Protein AF-A0A7Y7NVX9-F1 (afdb_monomer_lite)

pLDDT: mean 84.75, std 19.96, range [36.72, 98.31]

Secondary structure (DSSP, 8-state):
-------SSSSSHHHHHSTTSS-PPPPPP---HHHHHHHHHHHHHT-GGGGGGSS-TT-HHHHHHHHHHH---GGGGG--SHHHHHHHHHHHHT-STGGGG---HHHHHHHHHHHHT-GGGGGG---HHHHHHHHHHHTT-HHHHHTS--

Sequence (150 aa):
MKKHIAILTVFIFACLANCTAQGQKPKIATYTNMDLYFFGKAMIMKDPYNLNNISKKGNDLYLVGSTILEKDESVLSEIKAQDFFYLAVSLNKKDSVPLSKIIDKDLQLFGWTLLTSNESYLDKITSVDLSNLAKAILRDDLNFLESLNY

Foldseek 3Di:
DDDDDDPDPPPPVVVVPPPPPDPDDQDAQDADLQQLLLLLVCLLVLNLVSLVSRPDDLRLSNLLSCCQSVVDPVSLVSRRHQLSSLLSCCNSVLHLPSLVVRPPQLSSLLSVCNSVVDCVSLVVRPDPSSSQSSVCSSVSPNVSSVPDDD

Structure (mmCIF, N/CA/C/O backbone):
data_AF-A0A7Y7NVX9-F1
#
_entry.id   AF-A0A7Y7NVX9-F1
#
loop_
_atom_site.group_PDB
_atom_site.id
_atom_site.type_symbol
_atom_site.label_atom_id
_atom_site.label_alt_id
_atom_site.label_comp_id
_atom_site.label_asym_id
_atom_site.label_entity_id
_atom_site.label_seq_id
_atom_site.pdbx_PDB_ins_code
_atom_site.Cartn_x
_atom_site.Cartn_y
_atom_site.Cartn_z
_atom_site.occupancy
_atom_site.B_iso_or_equiv
_atom_site.auth_seq_id
_atom_site.auth_comp_id
_atom_site.auth_asym_id
_atom_site.auth_atom_id
_atom_site.pdbx_PDB_model_num
ATOM 1 N N . MET A 1 1 ? -35.214 33.023 12.166 1.00 41.88 1 MET A N 1
ATOM 2 C CA . MET A 1 1 ? -34.610 31.973 13.016 1.00 41.88 1 MET A CA 1
ATOM 3 C C . MET A 1 1 ? -34.127 30.835 12.125 1.00 41.88 1 MET A C 1
ATOM 5 O O . MET A 1 1 ? -34.956 30.100 11.613 1.00 41.88 1 MET A O 1
ATOM 9 N N . LYS A 1 2 ? -32.818 30.714 11.884 1.00 39.31 2 LYS A N 1
ATOM 10 C CA . LYS A 1 2 ? -32.207 29.528 11.262 1.00 39.31 2 LYS A CA 1
ATOM 11 C C . LYS A 1 2 ? -31.007 29.140 12.122 1.00 39.31 2 LYS A C 1
ATOM 13 O O . LYS A 1 2 ? -30.027 29.874 12.176 1.00 39.31 2 LYS A O 1
ATOM 18 N N . LYS A 1 3 ? -31.156 28.050 12.872 1.00 43.00 3 LYS A N 1
ATOM 19 C CA . LYS A 1 3 ? -30.085 27.361 13.596 1.00 43.00 3 LYS A CA 1
ATOM 20 C C . LYS A 1 3 ? -29.766 26.068 12.842 1.00 43.00 3 LYS A C 1
ATOM 22 O O . LYS A 1 3 ? -30.672 25.488 12.253 1.00 43.00 3 LYS A O 1
ATOM 27 N N . HIS A 1 4 ? -28.512 25.633 12.989 1.00 41.38 4 HIS A N 1
ATOM 28 C CA . HIS A 1 4 ? -27.924 24.357 12.552 1.00 41.38 4 HIS A CA 1
ATOM 29 C C . HIS A 1 4 ? -27.509 24.389 11.073 1.00 41.38 4 HIS A C 1
ATOM 31 O O . HIS A 1 4 ? -28.323 24.642 10.200 1.00 41.38 4 HIS A O 1
ATOM 37 N N . ILE A 1 5 ? -26.227 24.256 10.727 1.00 42.78 5 ILE A N 1
ATOM 38 C CA . ILE A 1 5 ? -25.366 23.094 10.981 1.00 42.78 5 ILE A CA 1
ATOM 39 C C . ILE A 1 5 ? -23.931 23.568 11.274 1.00 42.78 5 ILE A C 1
ATOM 41 O O . ILE A 1 5 ? -23.298 24.202 10.439 1.00 42.78 5 ILE A O 1
ATOM 45 N N . ALA A 1 6 ? -23.418 23.249 12.460 1.00 47.91 6 ALA A N 1
ATOM 46 C CA . ALA A 1 6 ? -22.013 23.429 12.825 1.00 47.91 6 ALA A CA 1
ATOM 47 C C . ALA A 1 6 ? -21.599 22.297 13.772 1.00 47.91 6 ALA A C 1
ATOM 49 O O . ALA A 1 6 ? -21.255 22.538 14.921 1.00 47.91 6 ALA A O 1
ATOM 50 N N . ILE A 1 7 ? -21.744 21.043 13.336 1.00 47.31 7 ILE A N 1
ATOM 51 C CA . ILE A 1 7 ? -21.298 19.870 14.102 1.00 47.31 7 ILE A CA 1
ATOM 52 C C . ILE A 1 7 ? -20.863 18.783 13.112 1.00 47.31 7 ILE A C 1
ATOM 54 O O . ILE A 1 7 ? -21.596 17.832 12.879 1.00 47.31 7 ILE A O 1
ATOM 58 N N . LEU A 1 8 ? -19.696 18.931 12.477 1.00 39.41 8 LEU A N 1
ATOM 59 C CA . LEU A 1 8 ? -19.043 17.791 11.813 1.00 39.41 8 LEU A CA 1
ATOM 60 C C . LEU A 1 8 ? -17.523 17.953 11.645 1.00 39.41 8 LEU A C 1
ATOM 62 O O . LEU A 1 8 ? -16.946 17.496 10.666 1.00 39.41 8 LEU A O 1
ATOM 66 N N . THR A 1 9 ? -16.848 18.629 12.577 1.00 44.19 9 THR A N 1
ATOM 67 C CA . THR A 1 9 ? -15.381 18.816 12.484 1.00 44.19 9 THR A CA 1
ATOM 68 C C . THR A 1 9 ? -14.648 18.499 13.789 1.00 44.19 9 THR A C 1
ATOM 70 O O . THR A 1 9 ? -13.426 18.537 13.840 1.00 44.19 9 THR A O 1
ATOM 73 N N . VAL A 1 10 ? -15.366 18.122 14.851 1.00 40.25 10 VAL A N 1
ATOM 74 C CA . VAL A 1 10 ? -14.776 17.991 16.198 1.00 40.25 10 VAL A CA 1
ATOM 75 C C . VAL A 1 10 ? -14.404 16.546 16.569 1.00 40.25 10 VAL A C 1
ATOM 77 O O . VAL A 1 10 ? -13.599 16.342 17.469 1.00 40.25 10 VAL A O 1
ATOM 80 N N . PHE A 1 11 ? -14.880 15.524 15.849 1.00 36.72 11 PHE A N 1
ATOM 81 C CA . PHE A 1 11 ? -14.632 14.130 16.255 1.00 36.72 11 PHE A CA 1
ATOM 82 C C . PHE A 1 11 ? -13.292 13.528 15.801 1.00 36.72 11 PHE A C 1
ATOM 84 O O . PHE A 1 11 ? -12.836 12.559 16.398 1.00 36.72 11 PHE A O 1
ATOM 91 N N . ILE A 1 12 ? -12.602 14.110 14.815 1.00 45.28 12 ILE A N 1
ATOM 92 C CA . ILE A 1 12 ? -11.354 13.520 14.289 1.00 45.28 12 ILE A CA 1
ATOM 93 C C . ILE A 1 12 ? -10.123 13.913 15.128 1.00 45.28 12 ILE A C 1
ATOM 95 O O . ILE A 1 12 ? -9.136 13.179 15.163 1.00 45.28 12 ILE A O 1
ATOM 99 N N . PHE A 1 13 ? -10.179 15.014 15.884 1.00 39.31 13 PHE A N 1
ATOM 100 C CA . PHE A 1 13 ? -9.059 15.417 16.745 1.00 39.31 13 PHE A CA 1
ATOM 101 C C . PHE A 1 13 ? -8.929 14.584 18.030 1.00 39.31 13 PHE A C 1
ATOM 103 O O . PHE A 1 13 ? -7.842 14.524 18.602 1.00 39.31 13 PHE A O 1
ATOM 110 N N . ALA A 1 14 ? -9.985 13.887 18.461 1.00 38.62 14 ALA A N 1
ATOM 111 C CA . ALA A 1 14 ? -9.950 13.105 19.698 1.00 38.62 14 ALA A CA 1
ATOM 112 C C . ALA A 1 14 ? -9.086 11.831 19.590 1.00 38.62 14 ALA A C 1
ATOM 114 O O . ALA A 1 14 ? -8.498 11.411 20.585 1.00 38.62 14 ALA A O 1
ATOM 115 N N . CYS A 1 15 ? -8.925 11.253 18.392 1.00 42.47 15 CYS A N 1
ATOM 116 C CA . CYS A 1 15 ? -8.021 10.109 18.198 1.00 42.47 15 CYS A CA 1
ATOM 117 C C . CYS A 1 15 ? -6.545 10.522 18.066 1.00 42.47 15 CYS A C 1
ATOM 119 O O . CYS A 1 15 ? -5.660 9.744 18.409 1.00 42.47 15 CYS A O 1
ATOM 121 N N . LEU A 1 16 ? -6.263 11.752 17.618 1.00 45.97 16 LEU A N 1
ATOM 122 C CA . LEU A 1 16 ? -4.891 12.259 17.477 1.00 45.97 16 LEU A CA 1
ATOM 123 C C . LEU A 1 16 ? -4.233 12.607 18.822 1.00 45.97 16 LEU A C 1
ATOM 125 O O . LEU A 1 16 ? -3.011 12.545 18.923 1.00 45.97 16 LEU A O 1
ATOM 129 N N . ALA A 1 17 ? -5.019 12.954 19.846 1.00 40.31 17 ALA A N 1
ATOM 130 C CA . ALA A 1 17 ? -4.492 13.401 21.138 1.00 40.31 17 ALA A CA 1
ATOM 131 C C . ALA A 1 17 ? -4.221 12.268 22.147 1.00 40.31 17 ALA A C 1
ATOM 133 O O . ALA A 1 17 ? -3.478 12.482 23.099 1.00 40.31 17 ALA A O 1
ATOM 134 N N . ASN A 1 18 ? -4.786 11.069 21.951 1.00 38.50 18 ASN A N 1
ATOM 135 C CA . ASN A 1 18 ? -4.703 9.984 22.942 1.00 38.50 18 ASN A CA 1
ATOM 136 C C . ASN A 1 18 ? -3.690 8.877 22.620 1.00 38.50 18 ASN A C 1
ATOM 138 O O . ASN A 1 18 ? -3.501 7.977 23.434 1.00 38.50 18 ASN A O 1
ATOM 142 N N . CYS A 1 19 ? -3.002 8.934 21.476 1.00 45.03 19 CYS A N 1
ATOM 143 C CA . CYS A 1 19 ? -2.026 7.901 21.111 1.00 45.03 19 CYS A CA 1
ATOM 144 C C . CYS A 1 19 ? -0.588 8.197 21.589 1.00 45.03 19 CYS A C 1
ATOM 146 O O . CYS A 1 19 ? 0.324 7.436 21.283 1.00 45.03 19 CYS A O 1
ATOM 148 N N . THR A 1 20 ? -0.365 9.286 22.336 1.00 44.16 20 THR A N 1
ATOM 149 C CA . THR A 1 20 ? 0.966 9.713 22.820 1.00 44.16 20 THR A CA 1
ATOM 150 C C . THR A 1 20 ? 1.183 9.542 24.330 1.00 44.16 20 THR A C 1
ATOM 152 O O . THR A 1 20 ? 2.232 9.930 24.835 1.00 44.16 20 THR A O 1
ATOM 155 N N . ALA A 1 21 ? 0.244 8.942 25.070 1.00 40.06 21 ALA A N 1
ATOM 156 C CA . ALA A 1 21 ? 0.282 8.934 26.539 1.00 40.06 21 ALA A CA 1
ATOM 157 C C . ALA A 1 21 ? 0.738 7.620 27.204 1.00 40.06 21 ALA A C 1
ATOM 159 O O . ALA A 1 21 ? 0.559 7.464 28.410 1.00 40.06 21 ALA A O 1
ATOM 160 N N . GLN A 1 22 ? 1.340 6.672 26.483 1.00 38.38 22 GLN A N 1
ATOM 161 C CA . GLN A 1 22 ? 1.982 5.513 27.115 1.00 38.38 22 GLN A CA 1
ATOM 162 C C . GLN A 1 22 ? 3.286 5.210 26.390 1.00 38.38 22 GLN A C 1
ATOM 164 O O . GLN A 1 22 ? 3.285 5.077 25.173 1.00 38.38 22 GLN A O 1
ATOM 169 N N . GLY A 1 23 ? 4.396 5.128 27.130 1.00 47.66 23 GLY A N 1
ATOM 170 C CA . GLY A 1 23 ? 5.762 4.905 26.637 1.00 47.66 23 GLY A CA 1
ATOM 171 C C . GLY A 1 23 ? 6.009 3.541 25.978 1.00 47.66 23 GLY A C 1
ATOM 172 O O . GLY A 1 23 ? 7.017 2.893 26.251 1.00 47.66 23 GLY A O 1
ATOM 173 N N . GLN A 1 24 ? 5.096 3.085 25.124 1.00 50.91 24 GLN A N 1
ATOM 174 C CA . GLN A 1 24 ? 5.315 1.980 24.211 1.00 50.91 24 GLN A CA 1
ATOM 175 C C . GLN A 1 24 ? 6.219 2.462 23.080 1.00 50.91 24 GLN A C 1
ATOM 177 O O . GLN A 1 24 ? 5.951 3.468 22.424 1.00 50.91 24 GLN A O 1
ATOM 182 N N . LYS A 1 25 ? 7.319 1.736 22.865 1.00 57.19 25 LYS A N 1
ATOM 183 C CA . LYS A 1 25 ? 8.173 1.945 21.696 1.00 57.19 25 LYS A CA 1
ATOM 184 C C . LYS A 1 25 ? 7.310 1.838 20.430 1.00 57.19 25 LYS A C 1
ATOM 186 O O . LYS A 1 25 ? 6.461 0.943 20.389 1.00 57.19 25 LYS A O 1
ATOM 191 N N . PRO A 1 26 ? 7.528 2.694 19.415 1.00 60.66 26 PRO A N 1
ATOM 192 C CA . PRO A 1 26 ? 6.817 2.596 18.148 1.00 60.66 26 PRO A CA 1
ATOM 193 C C . PRO A 1 26 ? 6.900 1.164 17.628 1.00 60.66 26 PRO A C 1
ATOM 195 O O . PRO A 1 26 ? 7.993 0.608 17.487 1.00 60.66 26 PRO A O 1
ATOM 198 N N . LYS A 1 27 ? 5.744 0.537 17.400 1.00 74.94 27 LYS A N 1
ATOM 199 C CA . LYS A 1 27 ? 5.709 -0.782 16.780 1.00 74.94 27 LYS A CA 1
ATOM 200 C C . LYS A 1 27 ? 6.092 -0.601 15.314 1.00 74.94 27 LYS A C 1
ATOM 202 O O . LYS A 1 27 ? 5.428 0.138 14.591 1.00 74.94 27 LYS A O 1
ATOM 207 N N . ILE A 1 28 ? 7.185 -1.244 14.919 1.00 75.50 28 ILE A N 1
ATOM 208 C CA . ILE A 1 28 ? 7.704 -1.200 13.551 1.00 75.50 28 ILE A CA 1
ATOM 209 C C . ILE A 1 28 ? 6.704 -1.912 12.633 1.00 75.50 28 ILE A C 1
ATOM 211 O O . ILE A 1 28 ? 6.137 -2.940 13.018 1.00 75.50 28 ILE A O 1
ATOM 215 N N . ALA A 1 29 ? 6.474 -1.355 11.443 1.00 79.75 29 ALA A N 1
ATOM 216 C CA . ALA A 1 29 ? 5.682 -2.001 10.407 1.00 79.75 29 ALA A CA 1
ATOM 217 C C . ALA A 1 29 ? 6.337 -3.335 10.018 1.00 79.75 29 ALA A C 1
ATOM 219 O O . ALA A 1 29 ? 7.519 -3.383 9.689 1.00 79.75 29 ALA A O 1
ATOM 220 N N . THR A 1 30 ? 5.579 -4.427 10.076 1.00 84.88 30 THR A N 1
ATOM 221 C CA . THR A 1 30 ? 6.052 -5.746 9.653 1.00 84.88 30 THR A CA 1
ATOM 222 C C . THR A 1 30 ? 5.077 -6.357 8.664 1.00 84.88 30 THR A C 1
ATOM 224 O O . THR A 1 30 ? 3.862 -6.220 8.795 1.00 84.88 30 THR A O 1
ATOM 227 N N . TYR A 1 31 ? 5.629 -7.020 7.658 1.00 88.75 31 TYR A N 1
ATOM 228 C CA . TYR A 1 31 ? 4.910 -7.701 6.593 1.00 88.75 31 TYR A CA 1
ATOM 229 C C . TYR A 1 31 ? 5.816 -8.789 6.023 1.00 88.75 31 TYR A C 1
ATOM 231 O O . TYR A 1 31 ? 7.041 -8.712 6.133 1.00 88.75 31 TYR A O 1
ATOM 239 N N . THR A 1 32 ? 5.212 -9.815 5.440 1.00 91.38 32 THR A N 1
ATOM 240 C CA . THR A 1 32 ? 5.924 -10.819 4.648 1.00 91.38 32 THR A CA 1
ATOM 241 C C . THR A 1 32 ? 5.785 -10.519 3.159 1.00 91.38 32 THR A C 1
ATOM 243 O O . THR A 1 32 ? 4.884 -9.790 2.743 1.00 91.38 32 THR A O 1
ATOM 246 N N . ASN A 1 33 ? 6.640 -11.133 2.346 1.00 91.88 33 ASN A N 1
ATOM 247 C CA . ASN A 1 33 ? 6.549 -11.097 0.887 1.00 91.88 33 ASN A CA 1
ATOM 248 C C . ASN A 1 33 ? 5.169 -11.546 0.388 1.00 91.88 33 ASN A C 1
ATOM 250 O O . ASN A 1 33 ? 4.551 -10.881 -0.440 1.00 91.88 33 ASN A O 1
ATOM 254 N N . MET A 1 34 ? 4.624 -12.603 0.989 1.00 93.38 34 MET A N 1
ATOM 255 C CA . MET A 1 34 ? 3.275 -13.082 0.699 1.00 93.38 34 MET A CA 1
ATOM 256 C C . MET A 1 34 ? 2.186 -12.064 1.079 1.00 93.38 34 MET A C 1
ATOM 258 O O . MET A 1 34 ? 1.229 -11.882 0.326 1.00 93.38 34 MET A O 1
ATOM 262 N N . ASP A 1 35 ? 2.330 -11.355 2.206 1.00 94.19 35 ASP A N 1
ATOM 263 C CA . ASP A 1 35 ? 1.378 -10.301 2.579 1.00 94.19 35 ASP A CA 1
ATOM 264 C C . ASP A 1 35 ? 1.418 -9.133 1.569 1.00 94.19 35 ASP A C 1
ATOM 266 O O . ASP A 1 35 ? 0.366 -8.619 1.185 1.00 94.19 35 ASP A O 1
ATOM 270 N N . LEU A 1 36 ? 2.613 -8.742 1.100 1.00 95.00 36 LEU A N 1
ATOM 271 C CA . LEU A 1 36 ? 2.779 -7.719 0.059 1.00 95.00 36 LEU A CA 1
ATOM 272 C C . LEU A 1 36 ? 2.167 -8.151 -1.275 1.00 95.00 36 LEU A C 1
ATOM 274 O O . LEU A 1 36 ? 1.491 -7.343 -1.912 1.00 95.00 36 LEU A O 1
ATOM 278 N N . TYR A 1 37 ? 2.358 -9.411 -1.677 1.00 96.12 37 TYR A N 1
ATOM 279 C CA . TYR A 1 37 ? 1.741 -9.971 -2.879 1.00 96.12 37 TYR A CA 1
ATOM 280 C C . TYR A 1 37 ? 0.217 -9.829 -2.837 1.00 96.12 37 TYR A C 1
ATOM 282 O O . TYR A 1 37 ? -0.384 -9.252 -3.745 1.00 96.12 37 TYR A O 1
ATOM 290 N N . PHE A 1 38 ? -0.422 -10.296 -1.761 1.00 96.31 38 PHE A N 1
ATOM 291 C CA . PHE A 1 38 ? -1.880 -10.245 -1.648 1.00 96.31 38 PHE A CA 1
ATOM 292 C C . PHE A 1 38 ? -2.416 -8.822 -1.491 1.00 96.31 38 PHE A C 1
ATOM 294 O O . PHE A 1 38 ? -3.463 -8.504 -2.059 1.00 96.31 38 PHE A O 1
ATOM 301 N N . PHE A 1 39 ? -1.682 -7.947 -0.800 1.00 96.31 39 PHE A N 1
ATOM 302 C CA . PHE A 1 39 ? -1.990 -6.520 -0.764 1.00 96.31 39 PHE A CA 1
ATOM 303 C C . PHE A 1 39 ? -1.938 -5.904 -2.169 1.00 96.31 39 PHE A C 1
ATOM 305 O O . PHE A 1 39 ? -2.892 -5.254 -2.593 1.00 96.31 39 PHE A O 1
ATOM 312 N N . GLY A 1 40 ? -0.867 -6.150 -2.927 1.00 97.44 40 GLY A N 1
ATOM 313 C CA . GLY A 1 40 ? -0.712 -5.672 -4.302 1.00 97.44 40 GLY A CA 1
ATOM 314 C C . GLY A 1 40 ? -1.813 -6.171 -5.219 1.00 97.44 40 GLY A C 1
ATOM 315 O O . GLY A 1 40 ? -2.424 -5.383 -5.939 1.00 97.44 40 GLY A O 1
ATOM 316 N N . LYS A 1 41 ? -2.132 -7.463 -5.133 1.00 97.75 41 LYS A N 1
ATOM 317 C CA . LYS A 1 41 ? -3.197 -8.086 -5.917 1.00 97.75 41 LYS A CA 1
ATOM 318 C C . LYS A 1 41 ? -4.550 -7.446 -5.622 1.00 97.75 41 LYS A C 1
ATOM 320 O O . LYS A 1 41 ? -5.251 -7.064 -6.556 1.00 97.75 41 LYS A O 1
ATOM 325 N N . ALA A 1 42 ? -4.879 -7.243 -4.344 1.00 97.19 42 ALA A N 1
ATOM 326 C CA . ALA A 1 42 ? -6.096 -6.544 -3.936 1.00 97.19 42 ALA A CA 1
ATOM 327 C C . ALA A 1 42 ? -6.150 -5.116 -4.496 1.00 97.19 42 ALA A C 1
ATOM 329 O O . ALA A 1 42 ? -7.176 -4.683 -5.021 1.00 97.19 42 ALA A O 1
ATOM 330 N N . MET A 1 43 ? -5.029 -4.396 -4.428 1.00 97.69 43 MET A N 1
ATOM 331 C CA . MET A 1 43 ? -4.916 -3.017 -4.898 1.00 97.69 43 MET A CA 1
ATOM 332 C C . MET A 1 43 ? -4.995 -2.883 -6.420 1.00 97.69 43 MET A C 1
ATOM 334 O O . MET A 1 43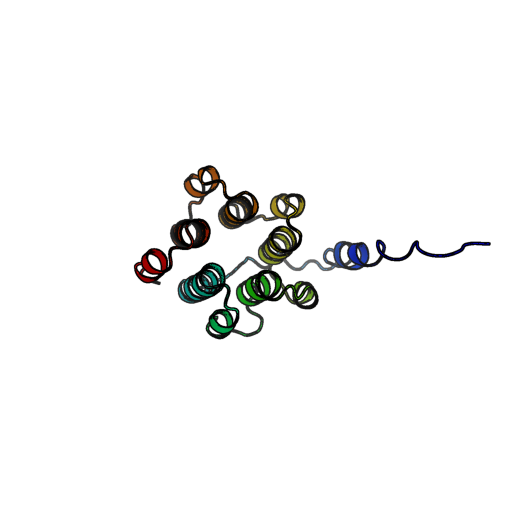 ? -5.568 -1.903 -6.885 1.00 97.69 43 MET A O 1
ATOM 338 N N . ILE A 1 44 ? -4.457 -3.822 -7.198 1.00 98.06 44 ILE A N 1
ATOM 339 C CA . ILE A 1 44 ? -4.529 -3.810 -8.671 1.00 98.06 44 ILE A CA 1
ATOM 340 C C . ILE A 1 44 ? -5.927 -4.228 -9.132 1.00 98.06 44 ILE A C 1
ATOM 342 O O . ILE A 1 44 ? -6.572 -3.516 -9.897 1.00 98.06 44 ILE A O 1
ATOM 346 N N . MET A 1 45 ? -6.442 -5.340 -8.599 1.00 97.81 45 MET A N 1
ATOM 347 C CA . MET A 1 45 ? -7.753 -5.882 -8.976 1.00 97.81 45 MET A CA 1
ATOM 348 C C . MET A 1 45 ? -8.932 -5.084 -8.400 1.00 97.81 45 MET A C 1
ATOM 350 O O . MET A 1 45 ? -10.073 -5.322 -8.787 1.00 97.81 45 MET A O 1
ATOM 354 N N . LYS A 1 46 ? -8.665 -4.154 -7.472 1.00 96.75 46 LYS A N 1
ATOM 355 C CA . LYS A 1 46 ? -9.666 -3.427 -6.670 1.00 96.75 46 LYS A CA 1
ATOM 356 C C . LYS A 1 46 ? -10.627 -4.382 -5.945 1.00 96.75 46 LYS A C 1
ATOM 358 O O . LYS A 1 46 ? -11.806 -4.080 -5.782 1.00 96.75 46 LYS A O 1
ATOM 363 N N . ASP A 1 47 ? -10.109 -5.531 -5.517 1.00 96.50 47 ASP A N 1
ATOM 364 C CA . ASP A 1 47 ? -10.888 -6.608 -4.911 1.00 96.50 47 ASP A CA 1
ATOM 365 C C . ASP A 1 47 ? -10.392 -6.900 -3.482 1.00 96.50 47 ASP A C 1
ATOM 367 O O . ASP A 1 47 ? -9.333 -7.527 -3.318 1.00 96.50 47 ASP A O 1
ATOM 371 N N . PRO A 1 48 ? -11.148 -6.487 -2.442 1.00 94.25 48 PRO A N 1
ATOM 372 C CA . PRO A 1 48 ? -10.767 -6.694 -1.050 1.00 94.25 48 PRO A CA 1
ATOM 373 C C . PRO A 1 48 ? -10.743 -8.174 -0.648 1.00 94.25 48 PRO A C 1
ATOM 375 O O . PRO A 1 48 ? -10.067 -8.510 0.324 1.00 94.25 48 PRO A O 1
ATOM 378 N N . TYR A 1 49 ? -11.378 -9.092 -1.394 1.00 94.44 49 TYR A N 1
ATOM 379 C CA . TYR A 1 49 ? -11.303 -10.523 -1.076 1.00 94.44 49 TYR A CA 1
ATOM 380 C C . TYR A 1 49 ? -9.870 -11.057 -1.116 1.00 94.44 49 TYR A C 1
ATOM 382 O O . TYR A 1 49 ? -9.547 -11.979 -0.365 1.00 94.44 49 TYR A O 1
ATOM 390 N N . ASN A 1 50 ? -8.989 -10.455 -1.921 1.00 95.19 50 ASN A N 1
ATOM 391 C CA . ASN A 1 50 ? -7.577 -10.834 -1.957 1.00 95.19 50 ASN A CA 1
ATOM 392 C C . ASN A 1 50 ? -6.860 -10.547 -0.628 1.00 95.19 50 ASN A C 1
ATOM 394 O O . ASN A 1 50 ? -5.958 -11.305 -0.268 1.00 95.19 50 ASN A O 1
ATOM 398 N N . LEU A 1 51 ? -7.300 -9.539 0.141 1.00 93.75 51 LEU A N 1
ATOM 399 C CA . LEU A 1 51 ? -6.734 -9.227 1.457 1.00 93.75 51 LEU A CA 1
ATOM 400 C C . LEU A 1 51 ? -6.938 -10.368 2.459 1.00 93.75 51 LEU A C 1
ATOM 402 O O . LEU A 1 51 ? -6.112 -10.535 3.348 1.00 93.75 51 LEU A O 1
ATOM 406 N N . ASN A 1 52 ? -7.972 -11.203 2.305 1.00 92.38 52 ASN A N 1
ATOM 407 C CA . ASN A 1 52 ? -8.225 -12.335 3.208 1.00 92.38 52 ASN A CA 1
ATOM 408 C C . ASN A 1 52 ? -7.097 -13.379 3.228 1.00 92.38 52 ASN A C 1
ATOM 410 O O . ASN A 1 52 ? -7.052 -14.204 4.137 1.00 92.38 52 ASN A O 1
ATOM 414 N N . ASN A 1 53 ? -6.194 -13.345 2.244 1.00 92.25 53 ASN A N 1
ATOM 415 C CA . ASN A 1 53 ? -5.024 -14.218 2.189 1.00 92.25 53 ASN A CA 1
ATOM 416 C C . ASN A 1 53 ? -3.807 -13.647 2.942 1.00 92.25 53 ASN A C 1
ATOM 418 O O . ASN A 1 53 ? -2.798 -14.333 3.087 1.00 92.25 53 ASN A O 1
ATOM 422 N N . ILE A 1 54 ? -3.888 -12.410 3.444 1.00 92.19 54 ILE A N 1
ATOM 423 C CA . ILE A 1 54 ? -2.879 -11.835 4.338 1.00 92.19 54 ILE A CA 1
ATOM 424 C C . ILE A 1 54 ? -3.000 -12.542 5.688 1.00 92.19 54 ILE A C 1
ATOM 426 O O . ILE A 1 54 ? -4.074 -12.602 6.288 1.00 92.19 54 ILE A O 1
ATOM 430 N N . SER A 1 55 ? -1.878 -13.076 6.165 1.00 68.19 55 SER A N 1
ATOM 431 C CA . SER A 1 55 ? -1.801 -14.202 7.111 1.00 68.19 55 SER A CA 1
ATOM 432 C C . SER A 1 55 ? -2.509 -14.034 8.469 1.00 68.19 55 SER A C 1
ATOM 434 O O . SER A 1 55 ? -2.607 -15.005 9.224 1.00 68.19 55 SER A O 1
ATOM 436 N N . LYS A 1 56 ? -2.999 -12.837 8.829 1.00 64.12 56 LYS A N 1
ATOM 437 C CA . LYS A 1 56 ? -3.663 -12.559 10.116 1.00 64.12 56 LYS A CA 1
ATOM 438 C C . LYS A 1 56 ? -4.719 -11.457 9.981 1.00 64.12 56 LYS A C 1
ATOM 440 O O . LYS A 1 56 ? -4.386 -10.329 9.626 1.00 64.12 56 LYS A O 1
ATOM 445 N N . LYS A 1 57 ? -5.965 -11.729 10.398 1.00 57.53 57 LYS A N 1
ATOM 446 C CA . LYS A 1 57 ? -6.902 -10.661 10.799 1.00 57.53 57 LYS A CA 1
ATOM 447 C C . LYS A 1 57 ? -6.239 -9.865 11.932 1.00 57.53 57 LYS A C 1
ATOM 449 O O . LYS A 1 57 ? -5.837 -10.457 12.932 1.00 57.53 57 LYS A O 1
ATOM 454 N N . GLY A 1 58 ? -6.043 -8.562 11.738 1.00 66.62 58 GLY A N 1
ATOM 455 C CA . GLY A 1 58 ? -5.235 -7.713 12.626 1.00 66.62 58 GLY A CA 1
ATOM 456 C C . GLY A 1 58 ? -3.761 -7.561 12.219 1.00 66.62 58 GLY A C 1
ATOM 457 O O . GLY A 1 58 ? -2.978 -6.992 12.979 1.00 66.62 58 GLY A O 1
ATOM 458 N N . ASN A 1 59 ? -3.358 -8.055 11.042 1.00 88.06 59 ASN A N 1
ATOM 459 C CA . ASN A 1 59 ? -2.150 -7.571 10.375 1.00 88.06 59 ASN A CA 1
ATOM 460 C C . ASN A 1 59 ? -2.395 -6.115 9.954 1.00 88.06 59 ASN A C 1
ATOM 462 O O . ASN A 1 59 ? -3.365 -5.819 9.260 1.00 88.06 59 ASN A O 1
ATOM 466 N N . ASP A 1 60 ? -1.516 -5.209 10.363 1.00 93.81 60 ASP A N 1
ATOM 467 C CA . ASP A 1 60 ? -1.653 -3.788 10.061 1.00 93.81 60 ASP A CA 1
ATOM 468 C C . ASP A 1 60 ? -1.705 -3.522 8.541 1.00 93.81 60 ASP A C 1
ATOM 470 O O . ASP A 1 60 ? -2.437 -2.633 8.114 1.00 93.81 60 ASP A O 1
ATOM 474 N N . LEU A 1 61 ? -1.039 -4.334 7.704 1.00 94.56 61 LEU A N 1
ATOM 475 C CA . LEU A 1 61 ? -1.124 -4.225 6.241 1.00 94.56 61 LEU A CA 1
ATOM 476 C C . LEU A 1 61 ? -2.505 -4.625 5.691 1.00 94.56 61 LEU A C 1
ATOM 478 O O . LEU A 1 61 ? -3.006 -3.989 4.763 1.00 94.56 61 LEU A O 1
ATOM 482 N N . TYR A 1 62 ? -3.151 -5.637 6.284 1.00 94.50 62 TYR A N 1
ATOM 483 C CA . TYR A 1 62 ? -4.544 -5.978 5.967 1.00 94.50 62 TYR A CA 1
ATOM 484 C C . TYR A 1 62 ? -5.455 -4.783 6.262 1.00 94.50 62 TYR A C 1
ATOM 486 O O . TYR A 1 62 ? -6.259 -4.387 5.420 1.00 94.50 62 TYR A O 1
ATOM 494 N N . LEU A 1 63 ? -5.294 -4.179 7.444 1.00 94.75 63 LEU A N 1
ATOM 495 C CA . LEU A 1 63 ? -6.108 -3.046 7.887 1.00 94.75 63 LEU A CA 1
ATOM 496 C C . LEU A 1 63 ? -5.888 -1.812 6.998 1.00 94.75 63 LEU A C 1
ATOM 498 O O . LEU A 1 63 ? -6.853 -1.127 6.656 1.00 94.75 63 LEU A O 1
ATOM 502 N N . VAL A 1 64 ? -4.649 -1.562 6.554 1.00 95.50 64 VAL A N 1
ATOM 503 C CA . VAL A 1 64 ? -4.335 -0.536 5.542 1.00 95.50 64 VAL A CA 1
ATOM 504 C C . VAL A 1 64 ? -5.119 -0.803 4.256 1.00 95.50 64 VAL A C 1
ATOM 506 O O . VAL A 1 64 ? -5.796 0.096 3.757 1.00 95.50 64 VAL A O 1
ATOM 509 N N . GLY A 1 65 ? -5.066 -2.031 3.731 1.00 95.25 65 GLY A N 1
ATOM 510 C CA . GLY A 1 65 ? -5.775 -2.409 2.506 1.00 95.25 65 GLY A CA 1
ATOM 511 C C . GLY A 1 65 ? -7.288 -2.238 2.627 1.00 95.25 65 GLY A C 1
ATOM 512 O O . GLY A 1 65 ? -7.904 -1.629 1.753 1.00 95.25 65 GLY A O 1
ATOM 513 N N . SER A 1 66 ? -7.865 -2.700 3.737 1.00 94.44 66 SER A N 1
ATOM 514 C CA . SER A 1 66 ? -9.302 -2.595 4.016 1.00 94.44 66 SER A CA 1
ATOM 515 C C . SER A 1 66 ? -9.741 -1.130 4.117 1.00 94.44 66 SER A C 1
ATOM 517 O O . SER A 1 66 ? -10.670 -0.718 3.424 1.00 94.44 66 SER A O 1
ATOM 519 N N . THR A 1 67 ? -8.981 -0.286 4.829 1.00 94.81 67 THR A N 1
ATOM 520 C CA . THR A 1 67 ? -9.235 1.169 4.883 1.00 94.81 67 THR A CA 1
ATOM 521 C C . THR A 1 67 ? -9.283 1.776 3.473 1.00 94.81 67 THR A C 1
ATOM 523 O O . THR A 1 67 ? -10.140 2.603 3.163 1.00 94.81 67 THR A O 1
ATOM 526 N N . ILE A 1 68 ? -8.361 1.386 2.589 1.00 95.00 68 ILE A N 1
ATOM 527 C CA . ILE A 1 68 ? -8.231 1.994 1.260 1.00 95.00 68 ILE A CA 1
ATOM 528 C C . ILE A 1 68 ?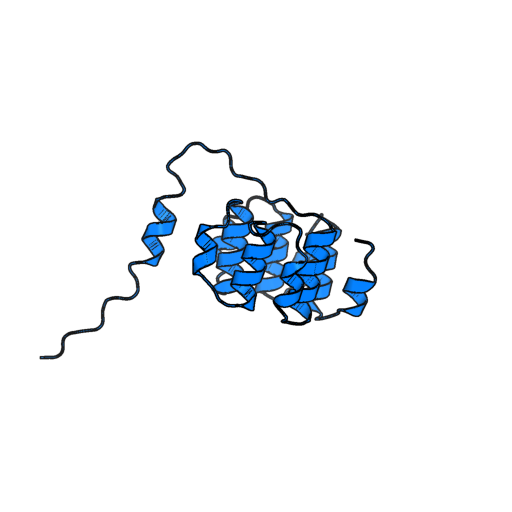 -9.315 1.507 0.292 1.00 95.00 68 ILE A C 1
ATOM 530 O O . ILE A 1 68 ? -9.875 2.339 -0.434 1.00 95.00 68 ILE A O 1
ATOM 534 N N . LEU A 1 69 ? -9.572 0.197 0.249 1.00 95.19 69 LEU A N 1
ATOM 535 C CA . LEU A 1 69 ? -10.470 -0.442 -0.718 1.00 95.19 69 LEU A CA 1
ATOM 536 C C . LEU A 1 69 ? -11.935 -0.377 -0.280 1.00 95.19 69 LEU A C 1
ATOM 538 O O . LEU A 1 69 ? -12.798 -0.076 -1.100 1.00 95.19 69 LEU A O 1
ATOM 542 N N . GLU A 1 70 ? -12.210 -0.604 1.002 1.00 92.88 70 GLU A N 1
ATOM 543 C CA . GLU A 1 70 ? -13.574 -0.654 1.545 1.00 92.88 70 GLU A CA 1
ATOM 544 C C . GLU A 1 70 ? -14.036 0.700 2.095 1.00 92.88 70 GLU A C 1
ATOM 546 O O . GLU A 1 70 ? -15.221 0.882 2.366 1.00 92.88 70 GLU A O 1
ATOM 551 N N . LYS A 1 71 ? -13.121 1.674 2.229 1.00 89.88 71 LYS A N 1
ATOM 552 C CA . LYS A 1 71 ? -13.389 2.998 2.825 1.00 89.88 71 LYS A CA 1
ATOM 553 C C . LYS A 1 71 ? -13.889 2.927 4.268 1.00 89.88 71 LYS A C 1
ATOM 555 O O . LYS A 1 71 ? -14.515 3.870 4.750 1.00 89.88 71 LYS A O 1
ATOM 560 N N . ASP A 1 72 ? -13.582 1.838 4.966 1.00 87.19 72 ASP A N 1
ATOM 561 C CA . ASP A 1 72 ? -13.904 1.687 6.376 1.00 87.19 72 ASP A CA 1
ATOM 562 C C . ASP A 1 72 ? -12.851 2.406 7.231 1.00 87.19 72 ASP A C 1
ATOM 564 O O . ASP A 1 72 ? -11.724 1.947 7.389 1.00 87.19 72 ASP A O 1
ATOM 568 N N . GLU A 1 73 ? -13.199 3.571 7.778 1.00 90.81 73 GLU A N 1
ATOM 569 C CA . GLU A 1 73 ? -12.309 4.300 8.688 1.00 90.81 73 GLU A CA 1
ATOM 570 C C . GLU A 1 73 ? -12.314 3.732 10.115 1.00 90.81 73 GLU A C 1
ATOM 572 O O . GLU A 1 73 ? -11.432 4.078 10.908 1.00 90.81 73 GLU A O 1
ATOM 577 N N . SER A 1 74 ? -13.276 2.873 10.473 1.00 90.38 74 SER A N 1
ATOM 578 C CA . SER A 1 74 ? -13.395 2.346 11.839 1.00 90.38 74 SER A CA 1
ATOM 579 C C . SER A 1 74 ? -12.195 1.471 12.220 1.00 90.38 74 SER A C 1
ATOM 581 O O . SER A 1 74 ? -11.709 1.532 13.358 1.00 90.38 74 SER A O 1
ATOM 583 N N . VAL A 1 75 ? -11.622 0.777 11.232 1.00 90.12 75 VAL A N 1
ATOM 584 C CA . VAL A 1 75 ? -10.456 -0.101 11.402 1.00 90.12 75 VAL A CA 1
ATOM 585 C C . VAL A 1 75 ? -9.137 0.658 11.584 1.00 90.12 75 VAL A C 1
ATOM 587 O O . VAL A 1 75 ? -8.147 0.066 12.012 1.00 90.12 75 VAL A O 1
ATOM 590 N N . LEU A 1 76 ? -9.091 1.979 11.347 1.00 92.62 76 LEU A N 1
ATOM 591 C CA . LEU A 1 76 ? -7.881 2.786 11.589 1.00 92.62 76 LEU A CA 1
ATOM 592 C C . LEU A 1 76 ? -7.428 2.717 13.053 1.00 92.62 76 LEU A C 1
ATOM 594 O O . LEU A 1 76 ? -6.233 2.750 13.334 1.00 92.62 76 LEU A O 1
ATOM 598 N N . SER A 1 77 ? -8.375 2.600 13.989 1.00 91.25 77 SER A N 1
ATOM 599 C CA . SER A 1 77 ? -8.093 2.465 15.426 1.00 91.25 77 SER A CA 1
ATOM 600 C C . SER A 1 77 ? -7.451 1.117 15.800 1.00 91.25 77 SER A C 1
ATOM 602 O O . SER A 1 77 ? -6.845 0.959 16.870 1.00 91.25 77 SER A O 1
ATOM 604 N N . GLU A 1 78 ? -7.545 0.134 14.906 1.00 91.25 78 GLU A N 1
ATOM 605 C CA . GLU A 1 78 ? -6.977 -1.196 15.090 1.00 91.25 78 GLU A CA 1
ATOM 606 C C . GLU A 1 78 ? -5.519 -1.273 14.634 1.00 91.25 78 GLU A C 1
ATOM 608 O O . GLU A 1 78 ? -4.788 -2.114 15.156 1.00 91.25 78 GLU A O 1
ATOM 613 N N . ILE A 1 79 ? -5.071 -0.355 13.767 1.00 92.25 79 ILE A N 1
ATOM 614 C CA . ILE A 1 79 ? -3.693 -0.316 13.265 1.00 92.25 79 ILE A CA 1
ATOM 615 C C . ILE A 1 79 ? -2.726 0.025 14.403 1.00 92.25 79 ILE A C 1
ATOM 617 O O . ILE A 1 79 ? -2.818 1.083 15.030 1.00 92.25 79 ILE A O 1
ATOM 621 N N . LYS A 1 80 ? -1.784 -0.879 14.686 1.00 91.56 80 LYS A N 1
ATOM 622 C CA . LYS A 1 80 ? -0.840 -0.757 15.811 1.00 91.56 80 LYS A CA 1
ATOM 623 C C . LYS A 1 80 ? 0.504 -0.168 15.406 1.00 91.56 80 LYS A C 1
ATOM 625 O O . LYS A 1 80 ? 1.110 0.546 16.203 1.00 91.56 80 LYS A O 1
ATOM 630 N N . ALA A 1 81 ? 0.990 -0.465 14.205 1.00 92.00 81 ALA A N 1
ATOM 631 C CA . ALA A 1 81 ? 2.188 0.159 13.664 1.00 92.00 81 ALA A CA 1
ATOM 632 C C . ALA A 1 81 ? 1.881 1.591 13.212 1.00 92.00 81 ALA A C 1
ATOM 634 O O . ALA A 1 81 ? 1.077 1.822 12.310 1.00 92.00 81 ALA A O 1
ATOM 635 N N . GLN A 1 82 ? 2.547 2.561 13.836 1.00 93.75 82 GLN A N 1
ATOM 636 C CA . GLN A 1 82 ? 2.298 3.984 13.602 1.00 93.75 82 GLN A CA 1
ATOM 637 C C . GLN A 1 82 ? 2.532 4.393 12.138 1.00 93.75 82 GLN A C 1
ATOM 639 O O . GLN A 1 82 ? 1.763 5.177 11.583 1.00 93.75 82 GLN A O 1
ATOM 644 N N . ASP A 1 83 ? 3.550 3.821 11.502 1.00 95.06 83 ASP A N 1
ATOM 645 C CA . ASP A 1 83 ? 3.859 4.079 10.097 1.00 95.06 83 ASP A CA 1
ATOM 646 C C . ASP A 1 83 ? 2.726 3.615 9.171 1.00 95.06 83 ASP A C 1
ATOM 648 O O . ASP A 1 83 ? 2.297 4.357 8.286 1.00 95.06 83 ASP A O 1
ATOM 652 N N . PHE A 1 84 ? 2.162 2.431 9.426 1.00 96.38 84 PHE A N 1
ATOM 653 C CA . PHE A 1 84 ? 0.995 1.946 8.694 1.00 96.38 84 PHE A CA 1
ATOM 654 C C . PHE A 1 84 ? -0.266 2.747 8.993 1.00 96.38 84 PHE A C 1
ATOM 656 O O . PHE A 1 84 ? -1.056 2.986 8.081 1.00 96.38 84 PHE A O 1
ATOM 663 N N . PHE A 1 85 ? -0.440 3.225 10.227 1.00 95.94 85 PHE A N 1
ATOM 664 C CA . PHE A 1 85 ? -1.550 4.112 10.557 1.00 95.94 85 PHE A CA 1
ATOM 665 C C . PHE A 1 85 ? -1.485 5.378 9.699 1.00 95.94 85 PHE A C 1
ATOM 667 O O . PHE A 1 85 ? -2.452 5.716 9.016 1.00 95.94 85 PHE A O 1
ATOM 674 N N . TYR A 1 86 ? -0.335 6.056 9.666 1.00 96.75 86 TYR A N 1
ATOM 675 C CA . TYR A 1 86 ? -0.180 7.266 8.861 1.00 96.75 86 TYR A CA 1
ATOM 676 C C . TYR A 1 86 ? -0.283 6.998 7.361 1.00 96.75 86 TYR A C 1
ATOM 678 O O . TYR A 1 86 ? -0.894 7.804 6.659 1.00 96.75 86 TYR A O 1
ATOM 686 N N . LEU A 1 87 ? 0.223 5.860 6.877 1.00 97.44 87 LEU A N 1
ATOM 687 C CA . LEU A 1 87 ? 0.037 5.439 5.490 1.00 97.44 87 LEU A CA 1
ATOM 688 C C . LEU A 1 87 ? -1.452 5.281 5.144 1.00 97.44 87 LEU A C 1
ATOM 690 O O . LEU A 1 87 ? -1.913 5.864 4.161 1.00 97.44 87 LEU A O 1
ATOM 694 N N . ALA A 1 88 ? -2.211 4.545 5.962 1.00 97.00 88 ALA A N 1
ATOM 695 C CA . ALA A 1 88 ? -3.642 4.324 5.761 1.00 97.00 88 ALA A CA 1
ATOM 696 C C . ALA A 1 88 ? -4.423 5.642 5.778 1.00 97.00 88 ALA A C 1
ATOM 698 O O . ALA A 1 88 ? -5.207 5.904 4.864 1.00 97.00 88 ALA A O 1
ATOM 699 N N . VAL A 1 89 ? -4.167 6.511 6.767 1.00 96.44 89 VAL A N 1
ATOM 700 C CA . VAL A 1 89 ? -4.805 7.835 6.847 1.00 96.44 89 VAL A CA 1
ATOM 701 C C . VAL A 1 89 ? -4.511 8.652 5.592 1.00 96.44 89 VAL A C 1
ATOM 703 O O . VAL A 1 89 ? -5.438 9.207 5.001 1.00 96.44 89 VAL A O 1
ATOM 706 N N . SER A 1 90 ? -3.250 8.709 5.161 1.00 97.06 90 SER A N 1
ATOM 707 C CA 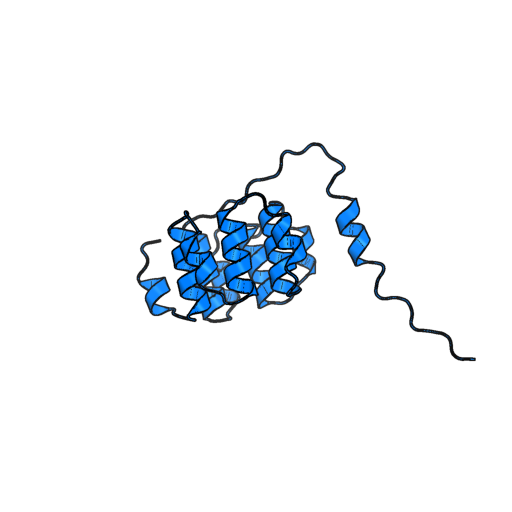. SER A 1 90 ? -2.851 9.482 3.986 1.00 97.06 90 SER A CA 1
ATOM 708 C C . SER A 1 90 ? -3.498 8.991 2.697 1.00 97.06 90 SER A C 1
ATOM 710 O O . SER A 1 90 ? -4.052 9.789 1.939 1.00 97.06 90 SER A O 1
ATOM 712 N N . LEU A 1 91 ? -3.470 7.681 2.448 1.00 96.75 91 LEU A N 1
ATOM 713 C CA . LEU A 1 91 ? -4.010 7.102 1.218 1.00 96.75 91 LEU A CA 1
ATOM 714 C C . LEU A 1 91 ? -5.540 7.124 1.177 1.00 96.75 91 LEU A C 1
ATOM 716 O O . LEU A 1 91 ? -6.109 7.327 0.097 1.00 96.75 91 LEU A O 1
ATOM 720 N N . ASN A 1 92 ? -6.202 6.958 2.326 1.00 95.38 92 ASN A N 1
ATOM 721 C CA . ASN A 1 92 ? -7.655 7.032 2.414 1.00 95.38 92 ASN A CA 1
ATOM 722 C C . ASN A 1 92 ? -8.165 8.468 2.237 1.00 95.38 92 ASN A C 1
ATOM 724 O O . ASN A 1 92 ? -9.036 8.709 1.403 1.00 95.38 92 ASN A O 1
ATOM 728 N N . LYS A 1 93 ? -7.576 9.431 2.961 1.00 94.19 93 LYS A N 1
ATOM 729 C CA . LYS A 1 93 ? -8.004 10.843 2.938 1.00 94.19 93 LYS A CA 1
ATOM 730 C C . LYS A 1 93 ? -7.446 11.647 1.769 1.00 94.19 93 LYS A C 1
ATOM 732 O O . LYS A 1 93 ? -7.836 12.796 1.592 1.00 94.19 93 LYS A O 1
ATOM 737 N N . LYS A 1 94 ? -6.536 11.058 0.990 1.00 95.25 94 LYS A N 1
ATOM 738 C CA . LYS A 1 94 ? -5.785 11.740 -0.071 1.00 95.25 94 LYS A CA 1
ATOM 739 C C . LYS A 1 94 ? -5.028 12.973 0.444 1.00 95.25 94 LYS A C 1
ATOM 741 O O . LYS A 1 94 ? -4.933 13.984 -0.241 1.00 95.25 94 LYS A O 1
ATOM 746 N N . ASP A 1 95 ? -4.474 12.863 1.651 1.00 95.88 95 ASP A N 1
ATOM 747 C CA . ASP A 1 95 ? -3.705 13.914 2.322 1.00 95.88 95 ASP A CA 1
ATOM 748 C C . ASP A 1 95 ? -2.269 13.442 2.542 1.00 95.88 95 ASP A C 1
ATOM 750 O O . ASP A 1 95 ? -2.022 12.370 3.096 1.00 95.88 95 ASP A O 1
ATOM 754 N N . SER A 1 96 ? -1.301 14.244 2.120 1.00 96.50 96 SER A N 1
ATOM 755 C CA . SER A 1 96 ? 0.109 13.907 2.239 1.00 96.50 96 SER A CA 1
ATOM 756 C C . SER A 1 96 ? 0.737 14.310 3.570 1.00 96.50 96 SER A C 1
ATOM 758 O O . SER A 1 96 ? 1.832 13.846 3.887 1.00 96.50 96 SER A O 1
ATOM 760 N N . VAL A 1 97 ? 0.088 15.170 4.361 1.00 97.19 97 VAL A N 1
ATOM 761 C CA . VAL A 1 97 ? 0.631 15.638 5.644 1.00 97.19 97 VAL A CA 1
ATOM 762 C C . VAL A 1 97 ? 0.958 14.468 6.588 1.00 97.19 97 VAL A C 1
ATOM 764 O O . VAL A 1 97 ? 2.061 14.471 7.143 1.00 97.19 97 VAL A O 1
ATOM 767 N N . PRO A 1 98 ? 0.108 13.433 6.757 1.00 97.06 98 PRO A N 1
ATOM 768 C CA . PRO A 1 98 ? 0.444 12.292 7.608 1.00 97.06 98 PRO A CA 1
ATOM 769 C C . PRO A 1 98 ? 1.658 11.480 7.130 1.00 97.06 98 PRO A C 1
ATOM 771 O O . PRO A 1 98 ? 2.396 10.996 7.984 1.00 97.06 98 PRO A O 1
ATOM 774 N N . LEU A 1 99 ? 1.950 11.399 5.821 1.00 96.12 99 LEU A N 1
ATOM 775 C CA . LEU A 1 99 ? 3.135 10.685 5.305 1.00 96.12 99 LEU A CA 1
ATOM 776 C C . LEU A 1 99 ? 4.445 11.217 5.900 1.00 96.12 99 LEU A C 1
ATOM 778 O O . LEU A 1 99 ? 5.388 10.455 6.103 1.00 96.12 99 LEU A O 1
ATOM 782 N N . SER A 1 100 ? 4.511 12.512 6.225 1.00 96.19 100 SER A N 1
ATOM 783 C CA . SER A 1 100 ? 5.690 13.122 6.861 1.00 96.19 100 SER A CA 1
ATOM 784 C C . SER A 1 100 ? 6.000 12.563 8.256 1.00 96.19 100 SER A C 1
ATOM 786 O O . SER A 1 100 ? 7.110 12.741 8.749 1.00 96.19 100 SER A O 1
ATOM 788 N N . LYS A 1 101 ? 5.034 11.878 8.880 1.00 95.38 101 LYS A N 1
ATOM 789 C CA . LYS A 1 101 ? 5.160 11.268 10.207 1.00 95.38 101 LYS A CA 1
ATOM 790 C C . LYS A 1 101 ? 5.592 9.798 10.162 1.00 95.38 101 LYS A C 1
ATOM 792 O O . LYS A 1 101 ? 5.807 9.221 11.223 1.00 95.38 101 LYS A O 1
ATOM 797 N N . ILE A 1 102 ? 5.693 9.207 8.969 1.00 94.94 102 ILE A N 1
ATOM 798 C CA . ILE A 1 102 ? 6.210 7.849 8.770 1.00 94.94 102 ILE A CA 1
ATOM 799 C C . ILE A 1 102 ? 7.730 7.867 8.965 1.00 94.94 102 ILE A C 1
ATOM 801 O O . ILE A 1 102 ? 8.421 8.675 8.337 1.00 94.94 102 ILE A O 1
ATOM 805 N N . ILE A 1 103 ? 8.235 6.988 9.831 1.00 94.81 103 ILE A N 1
ATOM 806 C CA . ILE A 1 103 ? 9.659 6.870 10.170 1.00 94.81 103 ILE A CA 1
ATOM 807 C C . ILE A 1 103 ? 10.383 5.973 9.161 1.00 94.81 103 ILE A C 1
ATOM 809 O O . ILE A 1 103 ? 11.480 6.324 8.721 1.00 94.81 103 ILE A O 1
ATOM 813 N N . ASP A 1 104 ? 9.785 4.841 8.777 1.00 94.62 104 ASP A N 1
ATOM 814 C CA . ASP A 1 104 ? 10.313 3.983 7.714 1.00 94.62 104 ASP A CA 1
ATOM 815 C C . ASP A 1 104 ? 10.369 4.751 6.384 1.00 94.62 104 ASP A C 1
ATOM 817 O O . ASP A 1 104 ? 9.351 5.144 5.803 1.00 94.62 104 ASP A O 1
ATOM 821 N N . LYS A 1 105 ? 11.590 4.984 5.893 1.00 96.31 105 LYS A N 1
ATOM 822 C CA . LYS A 1 105 ? 11.806 5.826 4.720 1.00 96.31 105 LYS A CA 1
ATOM 823 C C . LYS A 1 105 ? 11.225 5.217 3.448 1.00 96.31 105 LYS A C 1
ATOM 825 O O . LYS A 1 105 ? 10.671 5.955 2.630 1.00 96.31 105 LYS A O 1
ATOM 830 N N . ASP A 1 106 ? 11.337 3.906 3.290 1.00 97.19 106 ASP A N 1
ATOM 831 C CA . ASP A 1 106 ? 10.858 3.201 2.107 1.00 97.19 106 ASP A CA 1
ATOM 832 C C . ASP A 1 106 ? 9.334 3.151 2.101 1.00 97.19 106 ASP A C 1
ATOM 834 O O . ASP A 1 106 ? 8.714 3.424 1.074 1.00 97.19 106 ASP A O 1
ATOM 838 N N . LEU A 1 107 ? 8.716 2.926 3.262 1.00 97.19 107 LEU A N 1
ATOM 839 C CA . LEU A 1 107 ? 7.263 2.968 3.403 1.00 97.19 107 LEU A CA 1
ATOM 840 C C . LEU A 1 107 ? 6.699 4.383 3.195 1.00 97.19 107 LEU A C 1
ATOM 842 O O . LEU A 1 107 ? 5.642 4.560 2.584 1.00 97.19 107 LEU A O 1
ATOM 846 N N . GLN A 1 108 ? 7.416 5.411 3.655 1.00 97.56 108 GLN A N 1
ATOM 847 C CA . GLN A 1 108 ? 7.064 6.803 3.385 1.00 97.56 108 GLN A CA 1
ATOM 848 C C . GLN A 1 108 ? 7.081 7.089 1.876 1.00 97.56 108 GLN A C 1
ATOM 850 O O . GLN A 1 108 ? 6.134 7.672 1.346 1.00 97.56 108 GLN A O 1
ATOM 855 N N . LEU A 1 109 ? 8.149 6.692 1.179 1.00 98.31 109 LEU A N 1
ATOM 856 C CA . LEU A 1 109 ? 8.296 6.873 -0.269 1.00 98.31 109 LEU A CA 1
ATOM 857 C C . LEU A 1 109 ? 7.269 6.056 -1.062 1.00 98.31 109 LEU A C 1
ATOM 859 O O . LEU A 1 109 ? 6.707 6.565 -2.034 1.00 98.31 109 LEU A O 1
ATOM 863 N N . PHE A 1 110 ? 6.962 4.840 -0.615 1.00 97.81 110 PHE A N 1
ATOM 864 C CA . PHE A 1 110 ? 5.863 4.024 -1.125 1.00 97.81 110 PH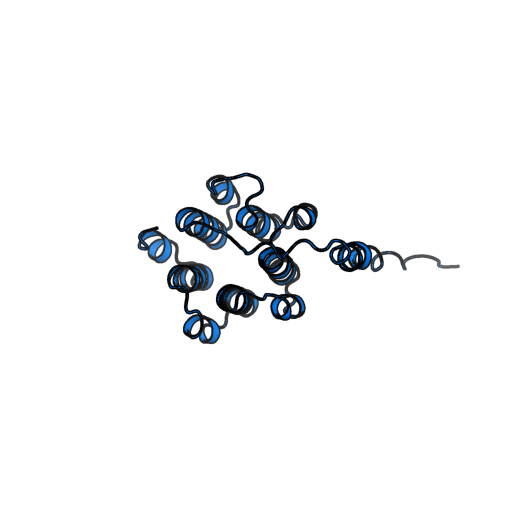E A CA 1
ATOM 865 C C . PHE A 1 110 ? 4.533 4.787 -1.043 1.00 97.81 110 PHE A C 1
ATOM 867 O O . PHE A 1 110 ? 3.841 4.948 -2.049 1.00 97.81 110 PHE A O 1
ATOM 874 N N . GLY A 1 111 ? 4.213 5.355 0.124 1.00 97.69 111 GLY A N 1
ATOM 875 C CA . GLY A 1 111 ? 3.016 6.175 0.315 1.00 97.69 111 GLY A CA 1
ATOM 876 C C . GLY A 1 111 ? 2.966 7.398 -0.602 1.00 97.69 111 GLY A C 1
ATOM 877 O O . GLY A 1 111 ? 1.927 7.666 -1.207 1.00 97.69 111 GLY A O 1
ATOM 878 N N . TRP A 1 112 ? 4.086 8.109 -0.768 1.00 98.25 112 TRP A N 1
ATOM 879 C CA . TRP A 1 112 ? 4.181 9.235 -1.705 1.00 98.25 112 TRP A CA 1
ATOM 880 C C . TRP A 1 112 ? 3.955 8.808 -3.151 1.00 98.25 112 TRP A C 1
ATOM 882 O O . TRP A 1 112 ? 3.206 9.475 -3.868 1.00 98.25 112 TRP A O 1
ATOM 892 N N . THR A 1 113 ? 4.557 7.691 -3.559 1.00 97.81 113 THR A N 1
ATOM 893 C CA . THR A 1 113 ? 4.391 7.112 -4.897 1.00 97.81 113 THR A CA 1
ATOM 894 C C . THR A 1 113 ? 2.917 6.849 -5.176 1.00 97.81 113 THR A C 1
ATOM 896 O O . THR A 1 113 ? 2.386 7.356 -6.159 1.00 97.81 113 THR A O 1
ATOM 899 N N . LEU A 1 114 ? 2.227 6.129 -4.287 1.00 97.19 114 LEU A N 1
ATOM 900 C CA . LEU A 1 114 ? 0.818 5.781 -4.482 1.00 97.19 114 LEU A CA 1
ATOM 901 C C . LEU A 1 114 ? -0.116 6.995 -4.420 1.00 97.19 114 LEU A C 1
ATOM 903 O O . LEU A 1 114 ? -1.102 7.058 -5.152 1.00 97.19 114 LEU A O 1
ATOM 907 N N . LEU A 1 115 ? 0.166 7.959 -3.542 1.00 97.25 115 LEU A N 1
ATOM 908 C CA . LEU A 1 115 ? -0.685 9.136 -3.376 1.00 97.25 115 LEU A CA 1
ATOM 909 C C . LEU A 1 115 ? -0.588 10.093 -4.570 1.00 97.25 115 LEU A C 1
ATOM 911 O O . LEU A 1 115 ? -1.598 10.654 -4.988 1.00 97.25 115 LEU A O 1
ATOM 915 N N . THR A 1 116 ? 0.621 10.288 -5.098 1.00 96.62 116 THR A N 1
ATOM 916 C CA . THR A 1 116 ? 0.905 11.276 -6.153 1.00 96.62 116 THR A CA 1
ATOM 917 C C . THR A 1 116 ? 1.005 10.670 -7.547 1.00 96.62 116 THR A C 1
ATOM 919 O O . THR A 1 116 ? 1.035 11.413 -8.524 1.00 96.62 116 THR A O 1
ATOM 922 N N . SER A 1 117 ? 1.063 9.339 -7.648 1.00 95.44 117 SER A N 1
ATOM 923 C CA . SER A 1 117 ? 1.351 8.611 -8.890 1.00 95.44 117 SER A CA 1
ATOM 924 C C . SER A 1 117 ? 2.683 9.013 -9.549 1.00 95.44 117 SER A C 1
ATOM 926 O O . SER A 1 117 ? 2.828 8.943 -10.765 1.00 95.44 117 SER A O 1
ATOM 928 N N . ASN A 1 118 ? 3.663 9.469 -8.759 1.00 94.06 118 ASN A N 1
ATOM 929 C CA . ASN A 1 118 ? 4.953 9.949 -9.255 1.00 94.06 118 ASN A CA 1
ATOM 930 C C . ASN A 1 118 ? 6.044 8.872 -9.130 1.00 94.06 118 ASN A C 1
ATOM 932 O O . ASN A 1 118 ? 6.513 8.581 -8.027 1.00 94.06 118 ASN A O 1
ATOM 936 N N . GLU A 1 119 ? 6.498 8.342 -10.272 1.00 93.75 119 GLU A N 1
ATOM 937 C CA . GLU A 1 119 ? 7.544 7.310 -10.338 1.00 93.75 119 GLU A CA 1
ATOM 938 C C . GLU A 1 119 ? 8.902 7.769 -9.777 1.00 93.75 119 GLU A C 1
ATOM 940 O O . GLU A 1 119 ? 9.665 6.936 -9.308 1.00 93.75 119 GLU A O 1
ATOM 945 N N . SER A 1 120 ? 9.205 9.072 -9.700 1.00 95.75 120 SER A N 1
ATOM 946 C CA . SER A 1 120 ? 10.499 9.543 -9.157 1.00 95.75 120 SER A CA 1
ATOM 947 C C . SER A 1 120 ? 10.716 9.223 -7.670 1.00 95.75 120 SER A C 1
ATOM 949 O O . SER A 1 120 ? 11.830 9.366 -7.152 1.00 95.75 120 SER A O 1
ATOM 951 N N . TYR A 1 121 ? 9.659 8.833 -6.951 1.00 95.94 121 TYR A N 1
ATOM 952 C CA . TYR A 1 121 ? 9.773 8.307 -5.594 1.00 95.94 121 TYR A CA 1
ATOM 953 C C . TYR A 1 121 ? 10.136 6.815 -5.576 1.00 95.94 121 TYR A C 1
ATOM 955 O O . TYR A 1 121 ? 10.822 6.412 -4.639 1.00 95.94 121 TYR A O 1
ATOM 963 N N . LEU A 1 122 ? 9.764 6.030 -6.602 1.00 94.00 122 LEU A N 1
ATOM 964 C CA . LEU A 1 122 ? 10.116 4.604 -6.725 1.00 94.00 122 LEU A CA 1
ATOM 965 C C . LEU A 1 122 ? 11.626 4.404 -6.742 1.00 94.00 122 LEU A C 1
ATOM 967 O O . LEU A 1 122 ? 12.136 3.552 -6.020 1.00 94.00 122 LEU A O 1
ATOM 971 N N . ASP A 1 123 ? 12.337 5.238 -7.503 1.00 93.25 123 ASP A N 1
ATOM 972 C CA . ASP A 1 123 ? 13.796 5.162 -7.659 1.00 93.25 123 ASP A CA 1
ATOM 973 C C . ASP A 1 123 ? 14.559 5.384 -6.341 1.00 93.25 123 ASP A C 1
ATOM 975 O O . ASP A 1 123 ? 15.763 5.148 -6.258 1.00 93.25 123 ASP A O 1
ATOM 979 N N . LYS A 1 124 ? 13.868 5.870 -5.303 1.00 97.31 124 LYS A N 1
ATOM 980 C CA . LYS A 1 124 ? 14.431 6.158 -3.980 1.00 97.31 124 LYS A CA 1
ATOM 981 C C . LYS A 1 124 ? 14.096 5.082 -2.945 1.00 97.31 124 LYS A C 1
ATOM 983 O O . LYS A 1 124 ? 14.633 5.161 -1.844 1.00 97.31 124 LYS A O 1
ATOM 988 N N . ILE A 1 125 ? 13.211 4.134 -3.266 1.00 97.44 125 ILE A N 1
ATOM 989 C CA . ILE A 1 125 ? 12.847 3.023 -2.378 1.00 97.44 125 ILE A CA 1
ATOM 990 C C . ILE A 1 125 ? 13.968 1.984 -2.429 1.00 97.44 125 ILE A C 1
ATOM 992 O O . ILE A 1 125 ? 14.244 1.419 -3.487 1.00 97.44 125 ILE A O 1
ATOM 996 N N . THR A 1 126 ? 14.608 1.721 -1.290 1.00 97.31 126 THR A N 1
ATOM 997 C CA . THR A 1 126 ? 15.718 0.758 -1.200 1.00 97.31 126 THR A CA 1
ATOM 998 C C . THR A 1 126 ? 15.251 -0.690 -1.044 1.00 97.31 126 THR A C 1
ATOM 1000 O O . THR A 1 126 ? 15.933 -1.614 -1.488 1.00 97.31 126 THR A O 1
ATOM 1003 N N . SER A 1 127 ? 14.070 -0.900 -0.464 1.00 95.44 127 SER A N 1
ATOM 1004 C CA . SER A 1 127 ? 13.388 -2.187 -0.376 1.00 95.44 127 SER A CA 1
ATOM 1005 C C . SER A 1 127 ? 12.919 -2.636 -1.759 1.00 95.44 127 SER A C 1
ATOM 1007 O O . SER A 1 127 ? 12.005 -2.054 -2.350 1.00 95.44 127 SER A O 1
ATOM 1009 N N . VAL A 1 128 ? 13.533 -3.706 -2.267 1.00 95.06 128 VAL A N 1
ATOM 1010 C CA . VAL A 1 128 ? 13.193 -4.302 -3.568 1.00 95.06 128 VAL A CA 1
ATOM 1011 C C . VAL A 1 128 ? 11.721 -4.713 -3.613 1.00 95.06 128 VAL A C 1
ATOM 1013 O O . VAL A 1 128 ? 11.037 -4.428 -4.596 1.00 95.06 128 VAL A O 1
ATOM 1016 N N . ASP A 1 129 ? 11.209 -5.311 -2.536 1.00 95.06 129 ASP A N 1
ATOM 1017 C CA . ASP A 1 129 ? 9.830 -5.795 -2.473 1.00 95.06 129 ASP A CA 1
ATOM 1018 C C . ASP A 1 129 ? 8.815 -4.645 -2.498 1.00 95.06 129 ASP A C 1
ATOM 1020 O O . ASP A 1 129 ? 7.845 -4.702 -3.257 1.00 95.06 129 ASP A O 1
ATOM 1024 N N . LEU A 1 130 ? 9.056 -3.566 -1.738 1.00 95.75 130 LEU A N 1
ATOM 1025 C CA . LEU A 1 130 ? 8.189 -2.380 -1.763 1.00 95.75 130 LEU A CA 1
ATOM 1026 C C . LEU A 1 130 ? 8.276 -1.624 -3.090 1.00 95.75 130 LEU A C 1
ATOM 1028 O O . LEU A 1 130 ? 7.252 -1.145 -3.580 1.00 95.75 130 LEU A O 1
ATOM 1032 N N . SER A 1 131 ? 9.470 -1.515 -3.676 1.00 96.75 131 SER A N 1
ATOM 1033 C CA . SER A 1 131 ? 9.667 -0.851 -4.968 1.00 96.75 131 SER A CA 1
ATOM 1034 C C . SER A 1 131 ? 8.919 -1.593 -6.080 1.00 96.75 131 SER A C 1
ATOM 1036 O O . SER A 1 131 ? 8.134 -0.992 -6.819 1.00 96.75 131 SER A O 1
ATOM 1038 N N . ASN A 1 132 ? 9.065 -2.920 -6.138 1.00 96.44 132 ASN A N 1
ATOM 1039 C CA . ASN A 1 132 ? 8.343 -3.759 -7.090 1.00 96.44 132 ASN A CA 1
ATOM 1040 C C . ASN A 1 132 ? 6.827 -3.711 -6.865 1.00 96.44 132 ASN A C 1
ATOM 1042 O O . ASN A 1 132 ? 6.074 -3.544 -7.825 1.00 96.44 132 ASN A O 1
ATOM 1046 N N . LEU A 1 133 ? 6.373 -3.784 -5.611 1.00 97.00 133 LEU A N 1
ATOM 1047 C CA . LEU A 1 133 ? 4.956 -3.665 -5.277 1.00 97.00 133 LEU A CA 1
ATOM 1048 C C . LEU A 1 133 ? 4.371 -2.326 -5.750 1.00 97.00 133 LEU A C 1
ATOM 1050 O O . LEU A 1 133 ? 3.339 -2.306 -6.420 1.00 97.00 133 LEU A O 1
ATOM 1054 N N . ALA A 1 134 ? 5.020 -1.204 -5.428 1.00 97.38 134 ALA A N 1
ATOM 1055 C CA . ALA A 1 134 ? 4.547 0.116 -5.843 1.00 97.38 134 ALA A CA 1
ATOM 1056 C C . ALA A 1 134 ? 4.517 0.256 -7.366 1.00 97.38 134 ALA A C 1
ATOM 1058 O O . ALA A 1 134 ? 3.556 0.800 -7.906 1.00 97.38 134 ALA A O 1
ATOM 1059 N N . LYS A 1 135 ? 5.527 -0.278 -8.062 1.00 97.44 135 LYS A N 1
ATOM 1060 C CA . LYS A 1 135 ? 5.577 -0.300 -9.526 1.00 97.44 135 LYS A CA 1
ATOM 1061 C C . LYS A 1 135 ? 4.420 -1.102 -10.125 1.00 97.44 135 LYS A C 1
ATOM 1063 O O . LYS A 1 135 ? 3.804 -0.635 -11.079 1.00 97.44 135 LYS A O 1
ATOM 1068 N N . ALA A 1 136 ? 4.108 -2.268 -9.559 1.00 97.81 136 ALA A N 1
ATOM 1069 C CA . ALA A 1 136 ? 2.983 -3.090 -9.995 1.00 97.81 136 ALA A CA 1
ATOM 1070 C C . ALA A 1 136 ? 1.643 -2.364 -9.805 1.00 97.81 136 ALA A C 1
ATOM 1072 O O . ALA A 1 136 ? 0.848 -2.285 -10.738 1.00 97.81 136 ALA A O 1
ATOM 1073 N N . ILE A 1 137 ? 1.423 -1.778 -8.621 1.00 97.62 137 ILE A N 1
ATOM 1074 C CA . ILE A 1 137 ? 0.192 -1.040 -8.298 1.00 97.62 137 ILE A CA 1
ATOM 1075 C C . ILE A 1 137 ? 0.032 0.185 -9.200 1.00 97.62 137 ILE A C 1
ATOM 1077 O O . ILE A 1 137 ? -1.050 0.417 -9.724 1.00 97.62 137 ILE A O 1
ATOM 1081 N N . LEU A 1 138 ? 1.093 0.969 -9.397 1.00 96.75 138 LEU A N 1
ATOM 1082 C CA . LEU A 1 138 ? 1.031 2.201 -10.185 1.00 96.75 138 LEU A CA 1
ATOM 1083 C C . LEU A 1 138 ? 0.695 1.946 -11.659 1.00 96.75 138 LEU A C 1
ATOM 1085 O O . LEU A 1 138 ? 0.077 2.784 -12.310 1.00 96.75 138 LEU A O 1
ATOM 1089 N N . ARG A 1 139 ? 1.116 0.794 -12.179 1.00 96.50 139 ARG A N 1
ATOM 1090 C CA . ARG A 1 139 ? 0.880 0.382 -13.566 1.00 96.50 139 ARG A CA 1
ATOM 1091 C C . ARG A 1 139 ? -0.398 -0.436 -13.736 1.00 96.50 139 ARG A C 1
ATOM 1093 O O . ARG A 1 139 ? -0.699 -0.812 -14.863 1.00 96.50 139 ARG A O 1
ATOM 1100 N N . ASP A 1 140 ? -1.097 -0.733 -12.635 1.00 97.00 140 ASP A N 1
ATOM 1101 C CA . ASP A 1 140 ? -2.163 -1.737 -12.561 1.00 97.00 140 ASP A CA 1
ATOM 1102 C C . ASP A 1 140 ? -1.760 -3.054 -13.285 1.00 97.00 140 ASP A C 1
ATOM 1104 O O . ASP A 1 140 ? -2.549 -3.669 -14.002 1.00 97.00 140 ASP A O 1
ATOM 1108 N N . ASP A 1 141 ? -0.502 -3.488 -13.115 1.00 97.94 141 ASP A N 1
ATOM 1109 C CA . ASP A 1 141 ? 0.104 -4.605 -13.858 1.00 97.94 141 ASP A CA 1
ATOM 1110 C C . ASP A 1 141 ? 0.151 -5.886 -13.013 1.00 97.94 141 ASP A C 1
ATOM 1112 O O . ASP A 1 141 ? 1.120 -6.168 -12.297 1.00 97.94 141 ASP A O 1
ATOM 1116 N N . LEU A 1 142 ? -0.928 -6.671 -13.091 1.00 97.19 142 LEU A N 1
ATOM 1117 C CA . LEU A 1 142 ? -1.039 -7.942 -12.372 1.00 97.19 142 LEU A CA 1
ATOM 1118 C C . LEU A 1 142 ? -0.024 -8.980 -12.871 1.00 97.19 142 LEU A C 1
ATOM 1120 O O . LEU A 1 142 ? 0.516 -9.724 -12.060 1.00 97.19 142 LEU A O 1
ATOM 1124 N N . ASN A 1 143 ? 0.277 -9.006 -14.172 1.00 97.38 143 ASN A N 1
ATOM 1125 C CA . ASN A 1 143 ? 1.235 -9.962 -14.733 1.00 97.38 143 ASN A CA 1
ATOM 1126 C C . ASN A 1 143 ? 2.643 -9.697 -14.194 1.00 97.38 143 ASN A C 1
ATOM 1128 O O . ASN A 1 143 ? 3.364 -10.633 -13.849 1.00 97.38 143 ASN A O 1
ATOM 1132 N N . PHE A 1 144 ? 3.0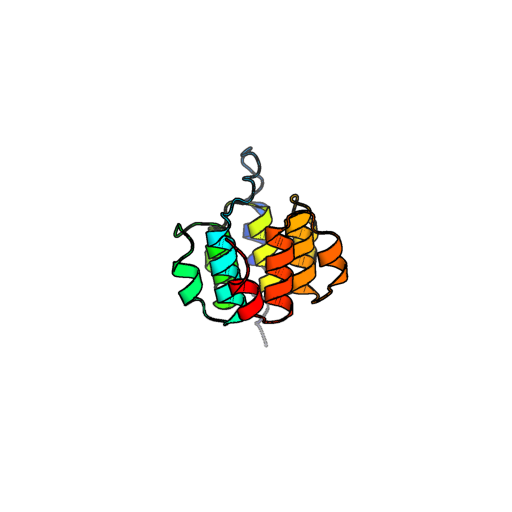30 -8.422 -14.086 1.00 97.44 144 PHE A N 1
ATOM 1133 C CA . PHE A 1 144 ? 4.281 -8.052 -13.439 1.00 97.44 144 PHE A CA 1
ATOM 1134 C C . PHE A 1 144 ? 4.287 -8.489 -11.974 1.00 97.44 144 PHE A C 1
ATOM 1136 O O . PHE A 1 144 ? 5.247 -9.136 -11.565 1.00 97.44 144 PHE A O 1
ATOM 1143 N N . LEU A 1 145 ? 3.218 -8.224 -11.211 1.00 96.88 145 LEU A N 1
ATOM 1144 C CA . LEU A 1 145 ? 3.119 -8.672 -9.816 1.00 96.88 145 LEU A CA 1
ATOM 1145 C C . LEU A 1 145 ? 3.263 -10.199 -9.681 1.00 96.88 145 LEU A C 1
ATOM 1147 O O . LEU A 1 145 ? 3.976 -10.665 -8.799 1.00 96.88 145 LEU A O 1
ATOM 1151 N N . GLU A 1 146 ? 2.612 -10.974 -10.550 1.00 95.44 146 GLU A N 1
ATOM 1152 C CA . GLU A 1 146 ? 2.660 -12.445 -10.550 1.00 95.44 146 GLU A CA 1
ATOM 1153 C C . GLU A 1 146 ? 4.012 -13.010 -11.004 1.00 95.44 146 GLU A C 1
ATOM 1155 O O . GLU A 1 146 ? 4.341 -14.148 -10.676 1.00 95.44 146 GLU A O 1
ATOM 1160 N N . SER A 1 147 ? 4.820 -12.220 -11.717 1.00 95.00 147 SER A N 1
ATOM 1161 C CA . SER A 1 147 ? 6.186 -12.601 -12.099 1.00 95.00 147 SER A CA 1
ATOM 1162 C C . SER A 1 147 ? 7.207 -12.463 -10.964 1.00 95.00 147 SER A C 1
ATOM 1164 O O . SER A 1 147 ? 8.338 -12.937 -11.089 1.00 95.00 147 SER A O 1
ATOM 1166 N N . LEU A 1 148 ? 6.833 -11.799 -9.866 1.00 91.25 148 LEU A N 1
ATOM 1167 C CA . 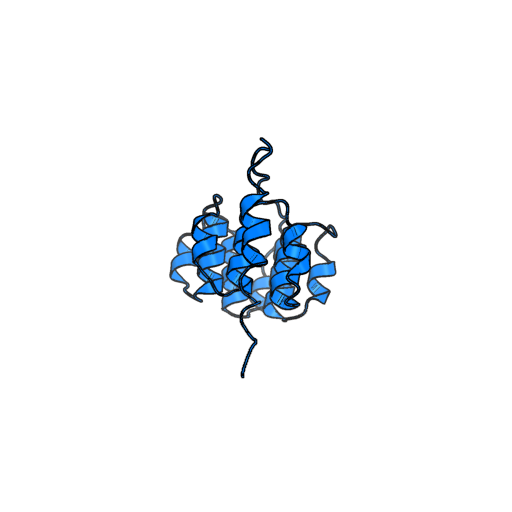LEU A 1 148 ? 7.693 -11.623 -8.703 1.00 91.25 148 LEU A CA 1
ATOM 1168 C C . LEU A 1 148 ? 7.656 -12.888 -7.839 1.00 91.25 148 LEU A C 1
ATOM 1170 O O . LEU A 1 148 ? 6.591 -13.376 -7.467 1.00 91.25 148 LEU A O 1
ATOM 1174 N N . ASN A 1 149 ? 8.834 -13.404 -7.489 1.00 76.00 149 ASN A N 1
ATOM 1175 C CA . ASN A 1 149 ? 8.958 -14.532 -6.569 1.00 76.00 149 ASN A CA 1
ATOM 1176 C C . ASN A 1 149 ? 8.792 -14.036 -5.126 1.00 76.00 149 ASN A C 1
ATOM 1178 O O . ASN A 1 149 ? 9.772 -13.623 -4.503 1.00 76.00 149 ASN A O 1
ATOM 1182 N N . TYR A 1 150 ? 7.556 -14.057 -4.629 1.00 71.50 150 TYR A N 1
ATOM 1183 C CA . TYR A 1 150 ? 7.220 -13.761 -3.234 1.00 71.50 150 TYR A CA 1
ATOM 1184 C C . TYR A 1 150 ? 7.255 -15.001 -2.336 1.00 71.50 150 TYR A C 1
ATOM 1186 O O . TYR A 1 150 ? 6.924 -16.108 -2.817 1.00 71.50 150 TYR A O 1
#

Radius of gyration: 16.53 Å; chains: 1; bounding box: 50×46×42 Å